Protein AF-A0A833H055-F1 (afdb_monomer)

Secondary structure (DSSP, 8-state):
-BHHHHHHHHHHHHHHHHHHHHHHHHHS---TTPPPSS-HHHHHHHHHHHHHHHHHHHHHHHHHHHH-EETTEEHHHHHHHHHHHHHHHHHHHHHHHHHH-PPPPS-TTSPPP--SS-HHHHHHHHHHHHHHHHHHHHHHHHHHHHSBPP-

Structure (mmCIF, N/CA/C/O backbone):
data_AF-A0A833H055-F1
#
_entry.id   AF-A0A833H055-F1
#
loop_
_atom_site.group_PDB
_atom_site.id
_atom_site.type_symbol
_atom_site.label_atom_id
_atom_site.label_alt_id
_atom_site.label_comp_id
_atom_site.label_asym_id
_atom_site.label_entity_id
_atom_site.label_seq_id
_atom_site.pdbx_PDB_ins_code
_atom_site.Cartn_x
_atom_site.Cartn_y
_atom_site.Cartn_z
_atom_site.occupancy
_atom_site.B_iso_or_equiv
_atom_site.auth_seq_id
_atom_site.auth_comp_id
_atom_site.auth_asym_id
_atom_site.auth_atom_id
_atom_site.pdbx_PDB_model_num
ATOM 1 N N . MET A 1 1 ? -14.053 10.462 -13.164 1.00 92.69 1 MET A N 1
ATOM 2 C CA . MET A 1 1 ? -13.033 10.741 -12.130 1.00 92.69 1 MET A CA 1
ATOM 3 C C . MET A 1 1 ? -11.773 10.036 -12.564 1.00 92.69 1 MET A C 1
ATOM 5 O O . MET A 1 1 ? -11.858 8.919 -13.073 1.00 92.69 1 MET A O 1
ATOM 9 N N . LYS A 1 2 ? -10.621 10.671 -12.381 1.00 96.94 2 LYS A N 1
ATOM 10 C CA . LYS A 1 2 ? -9.335 10.040 -12.666 1.00 96.94 2 LYS A CA 1
ATOM 11 C C . LYS A 1 2 ? -9.076 8.907 -11.680 1.00 96.94 2 LYS A C 1
ATOM 13 O O . LYS A 1 2 ? -9.514 8.951 -10.531 1.00 96.94 2 LYS A O 1
ATOM 18 N N . LEU A 1 3 ? -8.298 7.915 -12.102 1.00 97.50 3 LEU A N 1
ATOM 19 C CA . LEU A 1 3 ? -7.856 6.834 -11.222 1.00 97.50 3 LEU A CA 1
ATOM 20 C C . LEU A 1 3 ? -7.102 7.378 -9.992 1.00 97.50 3 LEU A C 1
ATOM 22 O O . LEU A 1 3 ? -7.276 6.869 -8.889 1.00 97.50 3 LEU A O 1
ATOM 26 N N . ALA A 1 4 ? -6.316 8.448 -10.151 1.00 97.19 4 ALA A N 1
ATOM 27 C CA . ALA A 1 4 ? -5.654 9.134 -9.039 1.00 97.19 4 ALA A CA 1
ATOM 28 C C . ALA A 1 4 ? -6.646 9.697 -8.005 1.00 97.19 4 ALA A C 1
ATOM 30 O O . ALA A 1 4 ? -6.442 9.521 -6.806 1.00 97.19 4 ALA A O 1
ATOM 31 N N . GLU A 1 5 ? -7.735 10.326 -8.455 1.00 97.81 5 GLU A N 1
ATOM 32 C CA . GLU A 1 5 ? -8.789 10.855 -7.579 1.00 97.81 5 GLU A CA 1
ATOM 33 C C . GLU A 1 5 ? -9.470 9.718 -6.812 1.00 97.81 5 GLU A C 1
ATOM 35 O O . GLU A 1 5 ? -9.620 9.795 -5.596 1.00 97.81 5 GLU A O 1
ATOM 40 N N . ALA A 1 6 ? -9.767 8.612 -7.500 1.00 97.75 6 ALA A N 1
ATOM 41 C CA . ALA A 1 6 ? -10.335 7.413 -6.891 1.00 97.75 6 ALA A CA 1
ATOM 42 C C . ALA A 1 6 ? -9.419 6.808 -5.811 1.00 97.75 6 ALA A C 1
ATOM 44 O O . ALA A 1 6 ? -9.880 6.360 -4.763 1.00 97.75 6 ALA A O 1
ATOM 45 N N . LEU A 1 7 ? -8.100 6.801 -6.032 1.00 97.69 7 LEU A N 1
ATOM 46 C CA . LEU A 1 7 ? -7.129 6.333 -5.038 1.00 97.69 7 LEU A CA 1
ATOM 47 C C . LEU A 1 7 ? -7.085 7.243 -3.800 1.00 97.69 7 LEU A C 1
ATOM 49 O O . LEU A 1 7 ? -6.955 6.740 -2.680 1.00 97.69 7 LEU A O 1
ATOM 53 N N . ILE A 1 8 ? -7.215 8.560 -3.990 1.00 97.94 8 ILE A N 1
ATOM 54 C CA . ILE A 1 8 ? -7.306 9.536 -2.894 1.00 97.94 8 ILE A CA 1
ATOM 55 C C . ILE A 1 8 ? -8.600 9.316 -2.104 1.00 97.94 8 ILE A C 1
ATOM 57 O O . ILE A 1 8 ? -8.548 9.186 -0.882 1.00 97.94 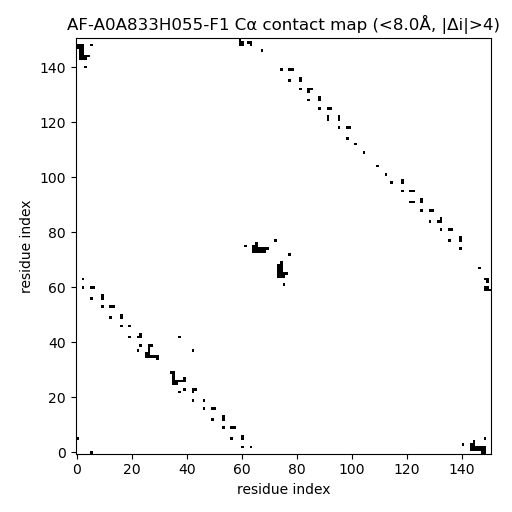8 ILE A O 1
ATOM 61 N N . GLU A 1 9 ? -9.738 9.200 -2.790 1.00 98.00 9 GLU A N 1
ATOM 62 C CA . GLU A 1 9 ? -11.044 8.961 -2.172 1.00 98.00 9 GLU A CA 1
ATOM 63 C C . GLU A 1 9 ? -11.073 7.631 -1.408 1.00 98.00 9 GLU A C 1
ATOM 65 O O . GLU A 1 9 ? -11.536 7.578 -0.271 1.00 98.00 9 GLU A O 1
ATOM 70 N N . ARG A 1 10 ? -10.469 6.568 -1.955 1.00 98.12 10 ARG A N 1
ATOM 71 C CA . ARG A 1 10 ? -10.289 5.294 -1.245 1.00 98.12 10 ARG A CA 1
ATOM 72 C C . ARG A 1 10 ? -9.530 5.487 0.070 1.00 98.12 10 ARG A C 1
ATOM 74 O O . ARG A 1 10 ? -9.930 4.924 1.088 1.00 98.12 10 ARG A O 1
ATOM 81 N N . SER A 1 11 ? -8.436 6.255 0.055 1.00 98.06 11 SER A N 1
ATOM 82 C CA . SER A 1 11 ? -7.656 6.537 1.267 1.00 98.06 11 SER A CA 1
ATOM 83 C C . SER A 1 11 ? -8.470 7.325 2.294 1.00 98.06 11 SER A C 1
ATOM 85 O O . SER A 1 11 ? -8.409 7.020 3.485 1.00 98.06 11 SER A O 1
ATOM 87 N N . ASP A 1 12 ? -9.248 8.309 1.845 1.00 98.19 12 ASP A N 1
ATOM 88 C CA . ASP A 1 12 ? -10.117 9.100 2.715 1.00 98.19 12 ASP A CA 1
ATOM 89 C C . ASP A 1 12 ? -11.226 8.246 3.344 1.00 98.19 12 ASP A C 1
ATOM 91 O O . ASP A 1 12 ? -11.379 8.235 4.564 1.00 98.19 12 ASP A O 1
ATOM 95 N N . LEU A 1 13 ? -11.919 7.426 2.548 1.00 98.06 13 LEU A N 1
ATOM 96 C CA . LEU A 1 13 ? -12.939 6.494 3.037 1.00 98.06 13 LEU A CA 1
ATOM 97 C C . LEU A 1 13 ? -12.377 5.529 4.090 1.00 98.06 13 LEU A C 1
ATOM 99 O O . LEU A 1 13 ? -12.994 5.334 5.136 1.00 98.06 13 LEU A O 1
ATOM 103 N N . GLN A 1 14 ? -11.182 4.972 3.868 1.00 98.06 14 GLN A N 1
ATOM 104 C CA . GLN A 1 14 ? -10.517 4.110 4.853 1.00 98.06 14 GLN A CA 1
ATOM 105 C C . GLN A 1 14 ? -10.207 4.849 6.164 1.00 98.06 14 GLN A C 1
ATOM 107 O O . GLN A 1 14 ? -10.411 4.296 7.247 1.00 98.06 14 GLN A O 1
ATOM 112 N N . LYS A 1 15 ? -9.755 6.108 6.092 1.00 98.12 15 LYS A N 1
ATOM 113 C CA . LYS A 1 15 ? -9.531 6.939 7.286 1.00 98.12 15 LYS A CA 1
ATOM 114 C C . LYS A 1 15 ? -10.839 7.230 8.015 1.00 98.12 15 LYS A C 1
ATOM 116 O O . LYS A 1 15 ? -10.890 7.096 9.235 1.00 98.12 15 LYS A O 1
ATOM 121 N N . ARG A 1 16 ? -11.903 7.583 7.289 1.00 98.00 16 ARG A N 1
ATOM 122 C CA . ARG A 1 16 ? -13.230 7.852 7.866 1.00 98.00 16 ARG A CA 1
ATOM 123 C C . ARG A 1 16 ? -13.799 6.619 8.563 1.00 98.00 16 ARG A C 1
ATOM 125 O O . ARG A 1 16 ? -14.289 6.751 9.679 1.00 98.00 16 ARG A O 1
ATOM 132 N N . LEU A 1 17 ? -13.643 5.430 7.980 1.00 98.06 17 LEU A N 1
ATOM 133 C CA . LEU A 1 17 ? -14.003 4.163 8.626 1.00 98.06 17 LEU A CA 1
ATOM 134 C C . LEU A 1 17 ? -13.211 3.922 9.920 1.00 98.06 17 LEU A C 1
ATOM 136 O O . LEU A 1 17 ? -13.800 3.553 10.933 1.00 98.06 17 LEU A O 1
ATOM 140 N N . SER A 1 18 ? -11.901 4.189 9.928 1.00 97.44 18 SER A N 1
ATOM 141 C CA . SER A 1 18 ? -11.080 4.064 11.143 1.00 97.44 18 SER A CA 1
ATOM 142 C C . SER A 1 18 ? -11.493 5.058 12.241 1.00 97.44 18 SER A C 1
ATOM 144 O O . SER A 1 18 ? -11.564 4.703 13.419 1.00 97.44 18 SER A O 1
ATOM 146 N N . LEU A 1 19 ? -11.842 6.296 11.875 1.00 97.50 19 LEU A N 1
ATOM 147 C CA . LEU A 1 19 ? -12.381 7.280 12.821 1.00 97.50 19 LEU A CA 1
ATOM 148 C C . LEU A 1 19 ? -13.758 6.860 13.357 1.00 97.50 19 LEU A C 1
ATOM 150 O O . LEU A 1 19 ? -14.031 7.013 14.552 1.00 97.50 19 LEU A O 1
ATOM 154 N N . LEU A 1 20 ? -14.610 6.311 12.489 1.00 97.69 20 LEU A N 1
ATOM 155 C CA . LEU A 1 20 ? -15.931 5.806 12.843 1.00 97.69 20 LEU A CA 1
ATOM 156 C C . LEU A 1 20 ? -15.846 4.622 13.809 1.00 97.69 20 LEU A C 1
ATOM 158 O O . LEU A 1 20 ? -16.610 4.575 14.768 1.00 97.69 20 LEU A O 1
ATOM 162 N N . GLU A 1 21 ? -14.873 3.726 13.632 1.00 97.00 21 GLU A N 1
ATOM 163 C CA . GLU A 1 21 ? -14.589 2.650 14.587 1.00 97.00 21 GLU A CA 1
ATOM 164 C C . GLU A 1 21 ? -14.334 3.215 15.996 1.00 97.00 21 GLU A C 1
ATOM 166 O O . GLU A 1 21 ? -14.893 2.731 16.982 1.00 97.00 21 GLU A O 1
ATOM 171 N N . GLY A 1 22 ? -13.541 4.285 16.104 1.00 96.19 22 GLY A N 1
ATOM 172 C CA . GLY A 1 22 ? -13.296 4.969 17.374 1.00 96.19 22 GLY A CA 1
ATOM 173 C C . GLY A 1 22 ? -14.562 5.579 17.990 1.00 96.19 22 GLY A C 1
ATOM 174 O O . GLY A 1 22 ? -14.778 5.458 19.198 1.00 96.19 22 GLY A O 1
ATOM 175 N N . ARG A 1 23 ? -15.416 6.208 17.170 1.00 97.19 23 ARG A N 1
ATOM 176 C CA . ARG A 1 23 ? -16.713 6.779 17.595 1.00 97.19 23 ARG A CA 1
ATOM 177 C C . ARG A 1 23 ? -17.678 5.694 18.079 1.00 97.19 23 ARG A C 1
ATOM 179 O O . ARG A 1 23 ? -18.276 5.836 19.146 1.00 97.19 23 ARG A O 1
ATOM 186 N N . LEU A 1 24 ? -17.762 4.582 17.348 1.00 96.75 24 LEU A N 1
ATOM 187 C CA . LEU A 1 24 ? -18.565 3.414 17.711 1.00 96.75 24 LEU A CA 1
ATOM 188 C C . LEU A 1 24 ? -18.103 2.811 19.033 1.00 96.75 24 LEU A C 1
ATOM 190 O O . LEU A 1 24 ? -18.931 2.573 19.906 1.00 96.75 24 LEU A O 1
ATOM 194 N N . LYS A 1 25 ? -16.791 2.627 19.231 1.00 96.19 25 LYS A N 1
ATOM 195 C CA . LYS A 1 25 ? -16.249 2.109 20.497 1.00 96.19 25 LYS A CA 1
ATOM 196 C C . LYS A 1 25 ? -16.654 2.981 21.684 1.00 96.19 25 LYS A C 1
ATOM 198 O O . LYS A 1 25 ? -17.144 2.441 22.674 1.00 96.19 25 LYS A O 1
ATOM 203 N N . ARG A 1 26 ? -16.527 4.308 21.570 1.00 95.56 26 ARG A N 1
ATOM 204 C CA . ARG A 1 26 ? -16.927 5.253 22.632 1.00 95.56 26 ARG A CA 1
ATOM 205 C C . ARG A 1 26 ? -18.428 5.258 22.915 1.00 95.56 26 ARG A C 1
ATOM 207 O O . ARG A 1 26 ? -18.816 5.502 24.046 1.00 95.56 26 ARG A O 1
ATOM 214 N N . SER A 1 27 ? -19.247 4.978 21.906 1.00 94.19 27 SER A N 1
ATOM 215 C CA . SER A 1 27 ? -20.712 4.985 22.025 1.00 94.19 27 SER A CA 1
ATOM 216 C C . SER A 1 27 ? -21.301 3.596 22.302 1.00 94.19 27 SER A C 1
ATOM 218 O O . SER A 1 27 ? -22.506 3.455 22.471 1.00 94.19 27 SER A O 1
ATOM 220 N N . SER A 1 28 ? -20.464 2.553 22.342 1.00 93.69 28 SER A N 1
ATOM 221 C CA . SER A 1 28 ? -20.904 1.158 22.485 1.00 93.69 28 SER A CA 1
ATOM 222 C C . SER A 1 28 ? -21.343 0.787 23.901 1.00 93.69 28 SER A C 1
ATOM 224 O O . SER A 1 28 ? -22.048 -0.207 24.080 1.00 93.69 28 SER A O 1
ATOM 226 N N . ARG A 1 29 ? -20.897 1.547 24.908 1.00 92.00 29 ARG A N 1
ATOM 227 C CA . ARG A 1 29 ? -21.175 1.320 26.328 1.00 92.00 29 ARG A CA 1
ATOM 228 C C . ARG A 1 29 ? -21.241 2.656 27.055 1.00 92.00 29 ARG A C 1
ATOM 230 O O . ARG A 1 29 ? -20.431 3.536 26.784 1.00 92.00 29 ARG A O 1
ATOM 237 N N . VAL A 1 30 ? -22.165 2.756 27.999 1.00 92.81 30 VAL A N 1
ATOM 238 C CA . VAL A 1 30 ? -22.356 3.903 28.894 1.00 92.81 30 VAL A CA 1
ATOM 239 C C . VAL A 1 30 ? -22.629 3.397 30.306 1.00 92.81 30 VAL A C 1
ATOM 241 O O . VAL A 1 30 ? -22.919 2.210 30.483 1.00 92.81 30 VAL A O 1
ATOM 244 N N . GLN A 1 31 ? -22.488 4.264 31.307 1.00 90.50 31 GLN A N 1
ATOM 245 C CA . GLN A 1 31 ? -22.917 3.934 32.664 1.00 90.50 31 GLN A CA 1
ATOM 246 C C . GLN A 1 31 ? -24.447 3.950 32.746 1.00 90.50 31 GLN A C 1
ATOM 248 O O . GLN A 1 31 ? -25.130 4.485 31.871 1.00 90.50 31 GLN A O 1
ATOM 253 N N . GLU A 1 32 ? -24.997 3.320 33.780 1.00 90.75 32 GLU A N 1
ATOM 254 C CA . GLU A 1 32 ? -26.438 3.341 34.008 1.00 90.75 32 GLU A CA 1
ATOM 255 C C . GLU A 1 32 ? -26.917 4.782 34.225 1.00 90.75 32 GLU A C 1
ATOM 257 O O . GLU A 1 32 ? -26.386 5.497 35.070 1.00 90.75 32 GLU A O 1
ATOM 262 N N . GLY A 1 33 ? -27.916 5.198 33.446 1.00 90.69 33 GLY A N 1
ATOM 263 C CA . GLY A 1 33 ? -28.466 6.555 33.489 1.00 90.69 33 GLY A CA 1
ATOM 264 C C . GLY A 1 33 ? -27.792 7.563 32.552 1.00 90.69 33 GLY A C 1
ATOM 265 O O . GLY A 1 33 ? -28.352 8.640 32.364 1.00 90.69 33 GLY A O 1
ATOM 266 N N . ASP A 1 34 ? -26.668 7.211 31.921 1.00 93.00 34 ASP A N 1
ATOM 267 C CA . ASP A 1 34 ? -25.999 8.061 30.930 1.00 93.00 34 ASP A CA 1
ATOM 268 C C . ASP A 1 34 ? -26.496 7.779 29.504 1.00 93.00 34 ASP A C 1
ATOM 270 O O . ASP A 1 34 ? -26.853 6.653 29.147 1.00 93.00 34 ASP A O 1
ATOM 274 N N . GLU A 1 35 ? -26.446 8.799 28.648 1.00 91.62 35 GLU A N 1
ATOM 275 C CA . GLU A 1 35 ? -26.657 8.651 27.208 1.00 91.62 35 GLU A CA 1
ATOM 276 C C . GLU A 1 35 ? -25.319 8.553 26.460 1.00 91.62 35 GLU A C 1
ATOM 278 O O . GLU A 1 35 ? -24.329 9.181 26.851 1.00 91.62 35 GLU A O 1
ATOM 283 N N . PRO A 1 36 ? -25.250 7.772 25.366 1.00 92.69 36 PRO A N 1
ATOM 284 C CA . PRO A 1 36 ? -24.042 7.711 24.561 1.00 92.69 36 PRO A CA 1
ATOM 285 C C . PRO A 1 36 ? -23.781 9.071 23.901 1.00 92.69 36 PRO A C 1
ATOM 287 O O . PRO A 1 36 ? -24.725 9.743 23.483 1.00 92.69 36 PRO A O 1
ATOM 290 N N . PRO A 1 37 ? -22.504 9.466 23.736 1.00 92.81 37 PRO A N 1
ATOM 291 C CA . PRO A 1 37 ? -22.154 10.764 23.157 1.00 92.81 37 PRO A CA 1
ATOM 292 C C . PRO A 1 37 ? -22.652 10.917 21.713 1.00 92.81 37 PRO A C 1
ATOM 294 O O . PRO A 1 37 ? -22.864 12.029 21.237 1.00 92.81 37 PRO A O 1
ATOM 297 N N . GLU A 1 38 ? -22.831 9.799 21.009 1.00 93.50 38 GLU A N 1
ATOM 298 C CA . GLU A 1 38 ? -23.392 9.727 19.668 1.00 93.50 38 GLU A CA 1
ATOM 299 C C . GLU A 1 38 ? -24.310 8.501 19.569 1.00 93.50 38 GLU A C 1
ATOM 301 O O . GLU A 1 38 ? -24.065 7.473 20.197 1.00 93.50 38 GLU A O 1
ATOM 306 N N . SER A 1 39 ? -25.360 8.567 18.750 1.00 95.50 39 SER A N 1
ATOM 307 C CA . SER A 1 39 ? -26.287 7.440 18.570 1.00 95.50 39 SER A CA 1
ATOM 308 C C . SER A 1 39 ? -25.604 6.251 17.878 1.00 95.50 39 SER A C 1
ATOM 310 O O . SER A 1 39 ? -25.252 6.359 16.697 1.00 95.50 39 SER A O 1
ATOM 312 N N . PRO A 1 40 ? -25.510 5.072 18.524 1.00 94.56 40 PRO A N 1
ATOM 313 C CA . PRO A 1 40 ? -24.891 3.896 17.912 1.00 94.56 40 PRO A CA 1
ATOM 314 C C . PRO A 1 40 ? -25.600 3.446 16.634 1.00 94.56 40 PRO A C 1
ATOM 316 O O . PRO A 1 40 ? -24.953 2.988 15.700 1.00 94.56 40 PRO A O 1
ATOM 319 N N . ARG A 1 41 ? -26.927 3.620 16.557 1.00 95.56 41 ARG A N 1
ATOM 320 C CA . ARG A 1 41 ? -27.705 3.271 15.359 1.00 95.56 41 ARG A CA 1
ATOM 321 C C . ARG A 1 41 ? -27.299 4.118 14.157 1.00 95.56 41 ARG A C 1
ATOM 323 O O . ARG A 1 41 ? -27.102 3.565 13.084 1.00 95.56 41 ARG A O 1
ATOM 330 N N . TYR A 1 42 ? -27.138 5.432 14.337 1.00 96.44 42 TYR A N 1
ATOM 331 C CA . TYR A 1 42 ? -26.690 6.301 13.245 1.00 96.44 42 TYR A CA 1
ATOM 332 C C . TYR A 1 42 ? -25.262 5.967 12.811 1.00 96.44 42 TYR A C 1
ATOM 334 O O . TYR A 1 42 ? -24.998 5.901 11.615 1.00 96.44 42 TYR A O 1
ATOM 342 N N . LEU A 1 43 ? -24.369 5.690 13.765 1.00 97.25 43 LEU A N 1
ATOM 343 C CA . LEU A 1 43 ? -22.990 5.303 13.464 1.00 97.25 43 LEU A CA 1
ATOM 344 C C . LEU A 1 43 ? -22.898 3.969 12.705 1.00 97.25 43 LEU A C 1
ATOM 346 O O . LEU A 1 43 ? -22.062 3.834 11.817 1.00 97.25 43 LEU A O 1
ATOM 350 N N . LEU A 1 44 ? -23.753 2.991 13.022 1.00 97.38 44 LEU A N 1
ATOM 351 C CA . LEU A 1 44 ? -23.823 1.721 12.290 1.00 97.38 44 LEU A CA 1
ATOM 352 C C . LEU 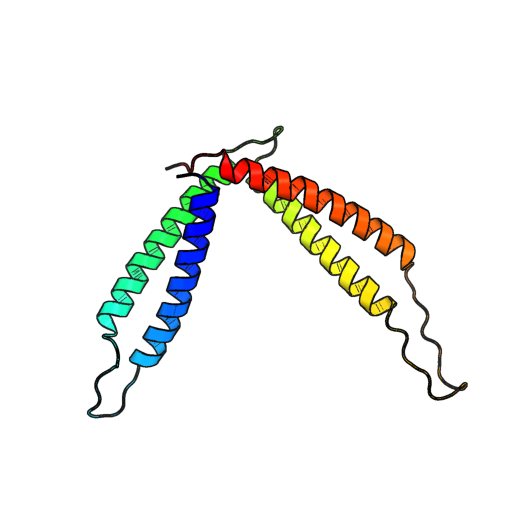A 1 44 ? -24.363 1.911 10.865 1.00 97.38 44 LEU A C 1
ATOM 354 O O . LEU A 1 44 ? -23.806 1.357 9.925 1.00 97.38 44 LEU A O 1
ATOM 358 N N . THR A 1 45 ? -25.377 2.757 10.675 1.00 97.94 45 THR A N 1
ATOM 359 C CA . THR A 1 45 ? -25.848 3.101 9.324 1.00 97.94 45 THR A CA 1
ATOM 360 C C . THR A 1 45 ? -24.765 3.827 8.517 1.00 97.94 45 THR A C 1
ATOM 362 O O . THR A 1 45 ? -24.571 3.536 7.338 1.00 97.94 45 THR A O 1
ATOM 365 N N . GLU A 1 46 ? -24.032 4.760 9.138 1.00 97.56 46 GLU A N 1
ATOM 366 C CA . GLU A 1 46 ? -22.890 5.438 8.508 1.00 97.56 46 GLU A CA 1
ATOM 367 C C . GLU A 1 46 ? -21.805 4.425 8.100 1.00 97.56 46 GLU A C 1
ATOM 369 O O . GLU A 1 46 ? -21.255 4.520 7.001 1.00 97.56 46 GLU A O 1
ATOM 374 N N . LEU A 1 47 ? -21.545 3.416 8.941 1.00 97.94 47 LEU A N 1
ATOM 375 C CA . LEU A 1 47 ? -20.586 2.343 8.671 1.00 97.94 47 LEU A CA 1
ATOM 376 C C . LEU A 1 47 ? -20.973 1.542 7.427 1.00 97.94 47 LEU A C 1
ATOM 378 O O . LEU A 1 47 ? -20.117 1.320 6.568 1.00 97.94 47 LEU A O 1
ATOM 382 N N . ASP A 1 48 ? -22.237 1.142 7.309 1.00 97.88 48 ASP A N 1
ATOM 383 C CA . ASP A 1 48 ? -22.727 0.368 6.165 1.00 97.88 48 ASP A CA 1
ATOM 384 C C . ASP A 1 48 ? -22.605 1.160 4.858 1.00 97.88 48 ASP A C 1
ATOM 386 O O . ASP A 1 48 ? -22.122 0.642 3.846 1.00 97.88 48 ASP A O 1
ATOM 390 N N . VAL A 1 49 ? -22.984 2.442 4.885 1.00 98.06 49 VAL A N 1
ATOM 391 C CA . VAL A 1 49 ? -22.880 3.334 3.722 1.00 98.06 49 VAL A CA 1
ATOM 392 C C . VAL A 1 49 ? -21.422 3.502 3.294 1.00 98.06 49 VAL A C 1
ATOM 394 O O . VAL A 1 49 ? -21.099 3.281 2.127 1.00 98.06 49 VAL A O 1
ATOM 397 N N . LEU A 1 50 ? -20.526 3.851 4.224 1.00 97.88 50 LEU A N 1
ATOM 398 C CA . LEU A 1 50 ? -19.109 4.058 3.913 1.00 97.88 50 LEU A CA 1
ATOM 399 C C . LEU A 1 50 ? -18.429 2.771 3.435 1.00 97.88 50 LEU A C 1
ATOM 401 O O . LEU A 1 50 ? -17.619 2.815 2.508 1.00 97.88 50 LEU A O 1
ATOM 405 N N . SER A 1 51 ? -18.774 1.627 4.030 1.00 97.62 51 SER A N 1
ATOM 406 C CA . SER A 1 51 ? -18.225 0.324 3.640 1.00 97.62 51 SER A CA 1
ATOM 407 C C . SER A 1 51 ? -18.636 -0.050 2.219 1.00 97.62 51 SER A C 1
ATOM 409 O O . SER A 1 51 ? -17.784 -0.446 1.424 1.00 97.62 51 SER A O 1
ATOM 411 N N . LYS A 1 52 ? -19.912 0.149 1.863 1.00 98.00 52 LYS A N 1
ATOM 412 C CA . LYS A 1 52 ? -20.413 -0.116 0.509 1.00 98.00 52 LYS A CA 1
ATOM 413 C C . LYS A 1 52 ? -19.764 0.795 -0.534 1.00 98.00 52 LYS A C 1
ATOM 415 O O . LYS A 1 52 ? -19.366 0.314 -1.594 1.00 98.00 52 LYS A O 1
ATOM 420 N N . SER A 1 53 ? -19.616 2.085 -0.229 1.00 97.12 53 SER A N 1
ATOM 421 C CA . SER A 1 53 ? -18.925 3.033 -1.113 1.00 97.12 53 SER A CA 1
ATOM 422 C C . SER A 1 53 ? -17.459 2.650 -1.325 1.00 97.12 53 SER A C 1
ATOM 424 O O . SER A 1 53 ? -16.967 2.679 -2.451 1.00 97.12 53 SER A O 1
ATOM 426 N N . LEU A 1 54 ? -16.761 2.234 -0.262 1.00 98.12 54 LEU A N 1
ATOM 427 C CA . LEU A 1 54 ? -15.379 1.770 -0.363 1.00 98.12 54 LEU A CA 1
ATOM 428 C C . LEU A 1 54 ? -15.267 0.505 -1.226 1.00 98.12 54 LEU A C 1
ATOM 430 O O . LEU A 1 54 ? -14.352 0.394 -2.041 1.00 98.12 54 LEU A O 1
ATOM 434 N N . GLU A 1 55 ? -16.183 -0.445 -1.052 1.00 97.94 55 GLU A N 1
ATOM 435 C CA . GLU A 1 55 ? -16.207 -1.699 -1.807 1.00 97.94 55 GLU A CA 1
ATOM 436 C C . GLU A 1 55 ? -16.414 -1.462 -3.311 1.00 97.94 55 GLU A C 1
ATOM 438 O O . GLU A 1 55 ? -15.689 -2.030 -4.133 1.00 97.94 55 GLU A O 1
ATOM 443 N N . ASP A 1 56 ? -17.366 -0.596 -3.673 1.00 97.25 56 ASP A N 1
ATOM 444 C CA . ASP A 1 56 ? -17.611 -0.187 -5.060 1.00 97.25 56 ASP A CA 1
ATOM 445 C C . ASP A 1 56 ? -16.371 0.462 -5.687 1.00 97.25 56 ASP A C 1
ATOM 447 O O . ASP A 1 56 ? -15.888 0.040 -6.743 1.00 97.25 56 ASP A O 1
ATOM 451 N N . LEU A 1 57 ? -15.778 1.421 -4.976 1.00 97.75 57 LEU A N 1
ATOM 452 C CA . LEU A 1 57 ? -14.601 2.139 -5.443 1.00 97.75 57 LEU A CA 1
ATOM 453 C C . LEU A 1 57 ? -13.401 1.200 -5.647 1.00 97.75 57 LEU A C 1
ATOM 455 O O . LEU A 1 57 ? -12.710 1.283 -6.663 1.00 97.75 57 LEU A O 1
ATOM 459 N N . ILE A 1 58 ? -13.172 0.256 -4.725 1.00 97.75 58 ILE A N 1
ATOM 460 C CA . ILE A 1 58 ? -12.110 -0.754 -4.853 1.00 97.75 58 ILE A CA 1
ATOM 461 C C . ILE A 1 58 ? -12.337 -1.638 -6.083 1.00 97.75 58 ILE A C 1
ATOM 463 O O . ILE A 1 58 ? -11.382 -1.906 -6.817 1.00 97.75 58 ILE A O 1
ATOM 467 N N . ARG A 1 59 ? -13.574 -2.083 -6.337 1.00 97.75 59 ARG A N 1
ATOM 468 C CA . ARG A 1 59 ? -13.890 -2.889 -7.527 1.00 97.75 59 ARG A CA 1
ATOM 469 C C . ARG A 1 59 ? -13.544 -2.147 -8.813 1.00 97.75 59 ARG A C 1
ATOM 471 O O . ARG A 1 59 ? -12.852 -2.701 -9.668 1.00 97.75 59 ARG A O 1
ATOM 478 N N . ARG A 1 60 ? -13.966 -0.889 -8.917 1.00 97.94 60 ARG A N 1
ATOM 479 C CA . ARG A 1 60 ? -13.719 -0.031 -10.083 1.00 97.94 60 ARG A CA 1
ATOM 480 C C . ARG A 1 60 ? -12.234 0.246 -10.295 1.00 97.94 60 ARG A C 1
ATOM 482 O O . ARG A 1 60 ? -11.739 0.138 -11.420 1.00 97.94 60 ARG A O 1
ATOM 489 N N . ILE A 1 61 ? -11.494 0.513 -9.216 1.00 98.00 61 ILE A N 1
ATOM 490 C CA . ILE A 1 61 ? -10.033 0.681 -9.250 1.00 98.00 61 ILE A CA 1
ATOM 491 C C . ILE A 1 61 ? -9.364 -0.594 -9.767 1.00 98.00 61 ILE A C 1
ATOM 493 O O . ILE A 1 61 ? -8.565 -0.534 -10.699 1.00 98.00 61 ILE A O 1
ATOM 497 N N . ASN A 1 62 ? -9.712 -1.756 -9.213 1.00 97.12 62 ASN A N 1
ATOM 498 C CA . ASN A 1 62 ? -9.113 -3.028 -9.615 1.00 97.12 62 ASN A CA 1
ATOM 499 C C . ASN A 1 62 ? -9.398 -3.350 -11.085 1.00 97.12 62 ASN A C 1
ATOM 501 O O . ASN A 1 62 ? -8.483 -3.715 -11.823 1.00 97.12 62 ASN A O 1
ATOM 505 N N . ARG A 1 63 ? -10.643 -3.154 -11.530 1.00 97.06 63 ARG A N 1
ATOM 506 C CA . ARG A 1 63 ? -11.032 -3.317 -12.934 1.00 97.06 63 ARG A CA 1
ATOM 507 C C . ARG A 1 63 ? -10.210 -2.410 -13.850 1.00 97.06 63 ARG A C 1
ATOM 509 O O . ARG A 1 63 ? -9.680 -2.871 -14.858 1.00 97.06 63 ARG A O 1
ATOM 516 N N . THR A 1 64 ? -10.064 -1.141 -13.475 1.00 96.88 64 THR A N 1
ATOM 517 C CA . THR A 1 64 ? -9.278 -0.155 -14.229 1.00 96.88 64 THR A CA 1
ATOM 518 C C . THR A 1 64 ? -7.802 -0.546 -14.294 1.00 96.88 64 THR A C 1
ATOM 520 O O . THR A 1 64 ? -7.211 -0.502 -15.371 1.00 96.88 64 THR A O 1
ATOM 523 N N . ASN A 1 65 ? -7.215 -1.004 -13.185 1.00 96.62 65 ASN A N 1
ATOM 524 C CA . ASN A 1 65 ? -5.813 -1.426 -13.130 1.00 96.62 65 ASN A CA 1
ATOM 525 C C . ASN A 1 65 ? -5.516 -2.627 -14.036 1.00 96.62 65 ASN A C 1
ATOM 527 O O . ASN A 1 65 ? -4.451 -2.689 -14.644 1.00 96.62 65 ASN A O 1
ATOM 531 N N . VAL A 1 66 ? -6.443 -3.582 -14.130 1.00 96.31 66 VAL A N 1
ATOM 532 C CA . VAL A 1 66 ? -6.265 -4.770 -14.977 1.00 96.31 66 VAL A CA 1
ATOM 533 C C . VAL A 1 66 ? -6.441 -4.431 -16.459 1.00 96.31 66 VAL A C 1
ATOM 535 O O . VAL A 1 66 ? -5.691 -4.928 -17.293 1.00 96.31 66 VAL A O 1
ATOM 538 N N . LEU A 1 67 ? -7.412 -3.579 -16.801 1.00 95.00 67 LEU A N 1
ATOM 539 C CA . LEU A 1 67 ? -7.739 -3.263 -18.198 1.00 95.00 67 LEU A CA 1
ATOM 540 C C . LEU A 1 67 ? -6.859 -2.164 -18.811 1.00 95.00 67 LEU A C 1
ATOM 542 O O . LEU A 1 67 ? -6.770 -2.060 -20.034 1.00 95.00 67 LEU A O 1
ATOM 546 N N . THR A 1 68 ? -6.197 -1.349 -17.990 1.00 94.00 68 THR A N 1
ATOM 547 C CA . THR A 1 68 ? -5.289 -0.301 -18.470 1.00 94.00 68 THR A CA 1
ATOM 548 C C . THR A 1 68 ? -3.921 -0.898 -18.774 1.00 94.00 68 THR A C 1
ATOM 550 O O . THR A 1 68 ? -3.199 -1.293 -17.861 1.00 94.00 68 THR A O 1
ATOM 553 N N . ALA A 1 69 ? -3.546 -0.934 -20.053 1.00 91.25 69 ALA A N 1
ATOM 554 C CA . ALA A 1 69 ? -2.242 -1.419 -20.493 1.00 91.25 69 ALA A CA 1
ATOM 555 C C . ALA A 1 69 ? -1.234 -0.273 -20.673 1.00 91.25 69 ALA A C 1
ATOM 557 O O . ALA A 1 69 ? -1.527 0.745 -21.299 1.00 91.25 69 ALA A O 1
ATOM 558 N N . ILE A 1 70 ? -0.012 -0.479 -20.190 1.00 88.62 70 ILE A N 1
ATOM 559 C CA . ILE A 1 70 ? 1.143 0.390 -20.389 1.00 88.62 70 ILE A CA 1
AT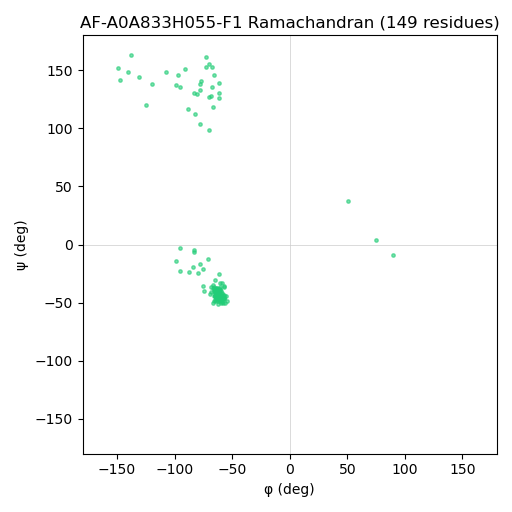OM 560 C C . ILE A 1 70 ? 2.266 -0.461 -20.977 1.00 88.62 70 ILE A C 1
ATOM 562 O O . ILE A 1 70 ? 2.708 -1.424 -20.361 1.00 88.62 70 ILE A O 1
ATOM 566 N N . ASN A 1 71 ? 2.756 -0.113 -22.169 1.00 81.31 71 ASN A N 1
ATOM 567 C CA . ASN A 1 71 ? 3.854 -0.836 -22.827 1.00 81.31 71 ASN A CA 1
ATOM 568 C C . ASN A 1 71 ? 3.651 -2.367 -22.899 1.00 81.31 71 ASN A C 1
ATOM 570 O O . ASN A 1 71 ? 4.618 -3.115 -22.809 1.00 81.31 71 ASN A O 1
ATOM 574 N N . ARG A 1 72 ? 2.404 -2.818 -23.119 1.00 85.88 72 ARG A N 1
ATOM 575 C CA . ARG A 1 72 ? 1.974 -4.235 -23.185 1.00 85.88 72 ARG A CA 1
ATOM 576 C C . ARG A 1 72 ? 1.881 -4.978 -21.842 1.00 85.88 72 ARG A C 1
ATOM 578 O O . ARG A 1 72 ? 1.539 -6.154 -21.857 1.00 85.88 72 ARG A O 1
ATOM 585 N N . GLU A 1 73 ? 2.108 -4.309 -20.715 1.00 92.19 73 GLU A N 1
ATOM 586 C CA . GLU A 1 73 ? 1.854 -4.838 -19.366 1.00 92.19 73 GLU A CA 1
ATOM 587 C C . GLU A 1 73 ? 0.624 -4.150 -18.760 1.00 92.19 73 GLU A C 1
ATOM 589 O O . GLU A 1 73 ? 0.350 -2.989 -19.075 1.00 92.19 73 GLU A O 1
ATOM 594 N N . SER A 1 74 ? -0.143 -4.835 -17.907 1.00 94.94 74 SER A N 1
ATOM 595 C CA . SER A 1 74 ? -1.247 -4.170 -17.207 1.00 94.94 74 SER A CA 1
ATOM 596 C 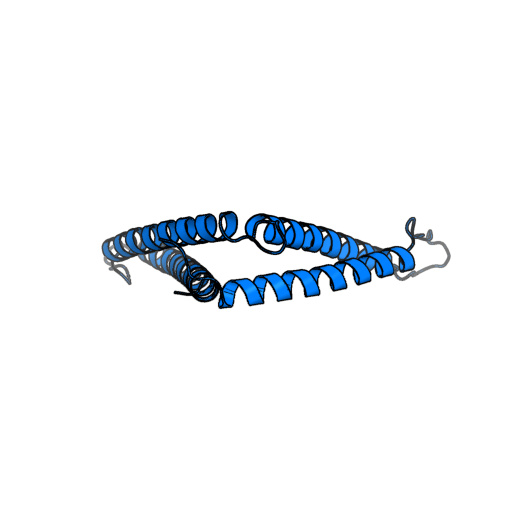C . SER A 1 74 ? -0.709 -3.235 -16.120 1.00 94.94 74 SER A C 1
ATOM 598 O O . SER A 1 74 ? 0.364 -3.454 -15.551 1.00 94.94 74 SER A O 1
ATOM 600 N N . LEU A 1 75 ? -1.463 -2.188 -15.782 1.00 95.19 75 LEU A N 1
ATOM 601 C CA . LEU A 1 75 ? -1.129 -1.327 -14.648 1.00 95.19 75 LEU A CA 1
ATOM 602 C C . LEU A 1 75 ? -1.070 -2.138 -13.340 1.00 95.19 75 LEU A C 1
ATOM 604 O O . LEU A 1 75 ? -0.226 -1.861 -12.488 1.00 95.19 75 LEU A O 1
ATOM 608 N N . ALA A 1 76 ? -1.904 -3.174 -13.205 1.00 95.44 76 ALA A N 1
ATOM 609 C CA . ALA A 1 76 ? -1.840 -4.124 -12.097 1.00 95.44 76 ALA A CA 1
ATOM 610 C C . ALA A 1 76 ? -0.482 -4.851 -12.021 1.00 95.44 76 ALA A C 1
ATOM 612 O O . ALA A 1 76 ? 0.115 -4.898 -10.945 1.00 95.44 76 ALA A O 1
ATOM 613 N N . ASP A 1 77 ? 0.049 -5.344 -13.142 1.00 95.94 77 ASP A N 1
ATOM 614 C CA . ASP A 1 77 ? 1.351 -6.032 -13.181 1.00 95.94 77 ASP A CA 1
ATOM 615 C C . ASP A 1 77 ? 2.503 -5.092 -12.812 1.00 95.94 77 ASP A C 1
ATOM 617 O O . ASP A 1 77 ? 3.399 -5.452 -12.041 1.00 95.94 77 ASP A O 1
ATOM 621 N N . LEU A 1 78 ? 2.454 -3.847 -13.294 1.00 95.50 78 LEU A N 1
ATOM 622 C CA . LEU A 1 78 ? 3.447 -2.828 -12.951 1.00 95.50 78 LEU A CA 1
ATOM 623 C C . LEU A 1 78 ? 3.433 -2.498 -11.454 1.00 95.50 78 LEU A C 1
ATOM 625 O O . LEU A 1 78 ? 4.497 -2.343 -10.850 1.00 95.50 78 LEU A O 1
ATOM 629 N N . ILE A 1 79 ? 2.249 -2.431 -10.837 1.00 95.75 79 ILE A N 1
ATOM 630 C CA . ILE A 1 79 ? 2.101 -2.255 -9.386 1.00 95.75 79 ILE A CA 1
ATOM 631 C C . ILE A 1 79 ? 2.735 -3.435 -8.639 1.00 95.75 79 ILE A C 1
ATOM 633 O O . ILE A 1 79 ? 3.534 -3.215 -7.729 1.00 95.75 79 ILE A O 1
ATOM 637 N N . VAL A 1 80 ? 2.458 -4.674 -9.058 1.00 96.75 80 VAL A N 1
ATOM 638 C CA . VAL A 1 80 ? 3.044 -5.880 -8.446 1.00 96.75 80 VAL A CA 1
ATOM 639 C C . VAL A 1 80 ? 4.570 -5.861 -8.545 1.00 96.75 80 VAL A C 1
ATOM 641 O O . VAL A 1 80 ? 5.262 -6.108 -7.553 1.00 96.75 80 VAL A O 1
ATOM 644 N N . ARG A 1 81 ? 5.119 -5.508 -9.712 1.00 95.56 81 ARG A N 1
ATOM 645 C CA . ARG A 1 81 ? 6.568 -5.375 -9.906 1.00 95.56 81 AR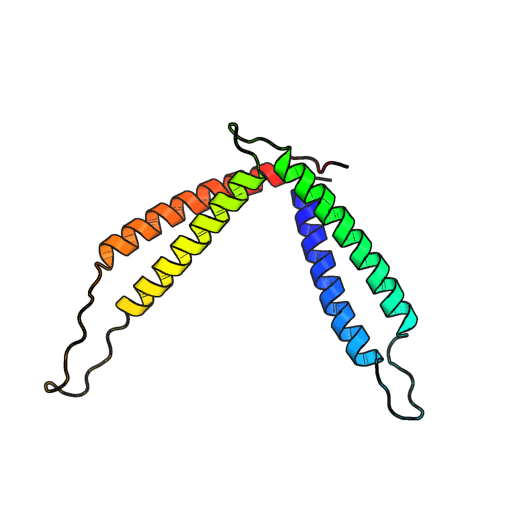G A CA 1
ATOM 646 C C . ARG A 1 81 ? 7.160 -4.302 -8.994 1.00 95.56 81 ARG A C 1
ATOM 648 O O . ARG A 1 81 ? 8.178 -4.550 -8.343 1.00 95.56 81 ARG A O 1
ATOM 655 N N . ARG A 1 82 ? 6.523 -3.131 -8.908 1.00 96.69 82 ARG A N 1
ATOM 656 C CA . ARG A 1 82 ? 6.949 -2.036 -8.023 1.00 96.69 82 ARG A CA 1
ATOM 657 C C . ARG A 1 82 ? 6.987 -2.492 -6.566 1.00 96.69 82 ARG A C 1
ATOM 659 O O . ARG A 1 82 ? 7.979 -2.237 -5.882 1.00 96.69 82 ARG A O 1
ATOM 666 N N . ASP A 1 83 ? 5.953 -3.185 -6.105 1.00 97.19 83 ASP A N 1
ATOM 667 C CA . ASP A 1 83 ? 5.844 -3.653 -4.722 1.00 97.19 83 ASP A CA 1
ATOM 668 C C . ASP A 1 83 ? 6.882 -4.750 -4.417 1.00 97.19 83 ASP A C 1
ATOM 670 O O . ASP A 1 83 ? 7.502 -4.754 -3.349 1.00 97.19 83 ASP A O 1
ATOM 674 N N . GLY A 1 84 ? 7.173 -5.622 -5.389 1.00 97.50 84 GLY A N 1
ATOM 675 C CA . GLY A 1 84 ? 8.265 -6.595 -5.309 1.00 97.50 84 GLY A CA 1
ATOM 676 C C . GLY A 1 84 ? 9.642 -5.935 -5.167 1.00 97.50 84 GLY A C 1
ATOM 677 O O . GLY A 1 84 ? 10.419 -6.297 -4.276 1.00 97.50 84 GLY A O 1
ATOM 678 N N . ILE A 1 85 ? 9.929 -4.916 -5.986 1.00 97.69 85 ILE A N 1
ATOM 679 C CA . ILE A 1 85 ? 11.157 -4.112 -5.873 1.00 97.69 85 ILE A CA 1
ATOM 680 C C . ILE A 1 85 ? 11.204 -3.413 -4.511 1.00 97.69 85 ILE A C 1
ATOM 682 O O . ILE A 1 85 ? 12.255 -3.406 -3.867 1.00 97.69 85 ILE A O 1
ATOM 686 N N . ALA A 1 86 ? 10.075 -2.869 -4.042 1.00 97.50 86 ALA A N 1
ATOM 687 C CA . ALA A 1 86 ? 9.974 -2.197 -2.751 1.00 97.50 86 ALA A CA 1
ATOM 688 C C . ALA A 1 86 ? 10.349 -3.110 -1.584 1.00 97.50 86 ALA A C 1
ATOM 690 O O . ALA A 1 86 ? 11.139 -2.731 -0.717 1.00 97.50 86 ALA A O 1
ATOM 691 N N . LYS A 1 87 ? 9.832 -4.338 -1.606 1.00 97.69 87 LYS A N 1
ATOM 692 C CA . LYS A 1 87 ? 10.148 -5.350 -0.604 1.00 97.69 87 LYS A CA 1
ATOM 693 C C . LYS A 1 87 ? 11.624 -5.740 -0.651 1.00 97.69 87 LYS A C 1
ATOM 695 O O . LYS A 1 87 ? 12.279 -5.765 0.388 1.00 97.69 87 LYS A O 1
ATOM 700 N N . LYS A 1 88 ? 12.174 -5.982 -1.847 1.00 96.75 88 LYS A N 1
ATOM 701 C CA . LYS A 1 88 ? 13.586 -6.360 -2.013 1.00 96.75 88 LYS A CA 1
ATOM 702 C C . LYS A 1 88 ? 14.538 -5.260 -1.538 1.00 96.75 88 LYS A C 1
ATOM 704 O O . LYS A 1 88 ? 15.457 -5.559 -0.781 1.00 96.75 88 LYS A O 1
ATOM 709 N N . LYS A 1 89 ? 14.307 -3.995 -1.920 1.00 96.00 89 LYS A N 1
ATOM 710 C CA . LYS A 1 89 ? 15.143 -2.871 -1.456 1.00 96.00 89 LYS A CA 1
ATOM 711 C C . LYS A 1 89 ? 15.054 -2.682 0.062 1.00 96.00 89 LYS A C 1
ATOM 713 O O . LYS A 1 89 ? 16.074 -2.410 0.678 1.00 96.00 89 LYS A O 1
ATOM 718 N N . GLY A 1 90 ? 13.874 -2.874 0.661 1.00 96.38 90 GLY A N 1
ATOM 719 C CA . GLY A 1 90 ? 13.692 -2.783 2.113 1.00 96.38 90 GLY A CA 1
ATOM 720 C C . GLY A 1 90 ? 14.487 -3.849 2.868 1.00 96.38 90 GLY A C 1
ATOM 721 O O . GLY A 1 90 ? 15.184 -3.533 3.823 1.00 96.38 90 GLY A O 1
ATOM 722 N N . ILE A 1 91 ? 14.463 -5.097 2.388 1.00 96.00 91 ILE A N 1
ATOM 723 C CA . ILE A 1 91 ? 15.277 -6.181 2.962 1.00 96.00 91 ILE A CA 1
ATOM 724 C C . ILE A 1 91 ? 16.771 -5.856 2.850 1.00 96.00 91 ILE A C 1
ATOM 726 O O . ILE A 1 91 ? 17.495 -5.999 3.830 1.00 96.00 91 ILE A O 1
ATOM 730 N N . LEU A 1 92 ? 17.233 -5.397 1.681 1.00 94.88 92 LEU A N 1
ATOM 731 C CA . LEU A 1 92 ? 18.637 -5.025 1.490 1.00 94.88 92 LEU A CA 1
ATOM 732 C C . LEU A 1 92 ? 19.063 -3.890 2.424 1.00 94.88 92 LEU A C 1
ATOM 734 O O . LEU A 1 92 ? 20.132 -3.986 3.015 1.00 94.88 92 LEU A O 1
ATOM 738 N N . MET A 1 93 ? 18.225 -2.863 2.591 1.00 94.12 93 MET A N 1
ATOM 739 C CA . MET A 1 93 ? 18.493 -1.758 3.513 1.00 94.12 93 MET A CA 1
ATOM 740 C C . MET A 1 93 ? 18.688 -2.269 4.945 1.00 94.12 93 MET A C 1
ATOM 742 O O . MET A 1 93 ? 19.718 -1.993 5.550 1.00 94.12 93 MET A O 1
ATOM 746 N N . ASN A 1 94 ? 17.767 -3.100 5.442 1.00 93.81 94 ASN A N 1
ATOM 747 C CA . ASN A 1 94 ? 17.846 -3.655 6.798 1.00 93.81 94 ASN A CA 1
ATOM 748 C C . ASN A 1 94 ? 19.114 -4.503 7.007 1.00 93.81 94 ASN A C 1
ATOM 750 O O . ASN A 1 94 ? 19.726 -4.483 8.076 1.00 93.81 94 ASN A O 1
ATOM 754 N N . VAL A 1 95 ? 19.516 -5.264 5.983 1.00 91.56 95 VAL A N 1
ATOM 755 C CA . VAL A 1 95 ? 20.739 -6.078 6.018 1.00 91.56 95 VAL A CA 1
ATOM 756 C C . VAL A 1 95 ? 21.990 -5.196 6.010 1.00 91.56 95 VAL A C 1
ATOM 758 O O . VAL A 1 95 ? 22.913 -5.461 6.776 1.00 91.56 95 VAL A O 1
ATOM 761 N N . ILE A 1 96 ? 22.022 -4.147 5.181 1.00 90.38 96 ILE A N 1
ATOM 762 C CA . ILE A 1 96 ? 23.126 -3.176 5.139 1.00 90.38 96 ILE A CA 1
ATOM 763 C C . ILE A 1 96 ? 23.264 -2.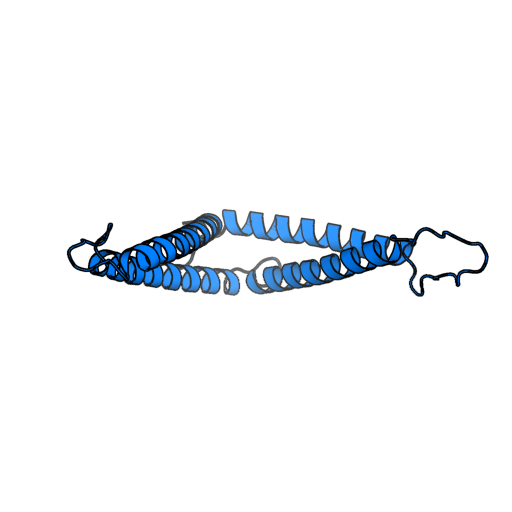483 6.496 1.00 90.38 96 ILE A C 1
ATOM 765 O O . ILE A 1 96 ? 24.364 -2.458 7.036 1.00 90.38 96 ILE A O 1
ATOM 769 N N . GLU A 1 97 ? 22.164 -1.993 7.072 1.00 88.94 97 GLU A N 1
ATOM 770 C CA . GLU A 1 97 ? 22.155 -1.364 8.397 1.00 88.94 97 GLU A CA 1
ATOM 771 C C . GLU A 1 97 ? 22.715 -2.311 9.462 1.00 88.94 97 GLU A C 1
ATOM 773 O O . GLU A 1 97 ? 23.654 -1.954 10.169 1.00 88.94 97 GLU A O 1
ATOM 778 N N . SER A 1 98 ? 22.224 -3.553 9.510 1.00 87.06 98 SER A N 1
ATOM 779 C CA . SER A 1 98 ? 22.695 -4.560 10.472 1.00 87.06 98 SER A CA 1
ATOM 780 C C . SER A 1 98 ? 24.185 -4.884 10.309 1.00 87.06 98 SER A C 1
ATOM 782 O O . SER A 1 98 ? 24.887 -5.064 11.298 1.00 87.06 98 SER A O 1
ATOM 784 N N . ALA A 1 99 ? 24.681 -4.941 9.070 1.00 83.31 99 ALA A N 1
ATOM 785 C CA . ALA A 1 99 ? 26.087 -5.209 8.767 1.00 83.31 99 ALA A CA 1
ATOM 786 C C . ALA A 1 99 ? 27.002 -3.983 8.966 1.00 83.31 99 ALA A C 1
ATOM 788 O O . ALA A 1 99 ? 28.226 -4.128 9.016 1.00 83.31 99 ALA A O 1
ATOM 789 N N . SER A 1 100 ? 26.435 -2.777 9.049 1.00 77.00 100 SER A N 1
ATOM 790 C CA . SER A 1 100 ? 27.157 -1.535 9.340 1.00 77.00 100 SER A CA 1
ATOM 791 C C . SER A 1 100 ? 27.282 -1.255 10.839 1.00 77.00 100 SER A C 1
ATOM 793 O O . SER A 1 100 ? 28.222 -0.568 11.242 1.00 77.00 100 SER A O 1
ATOM 795 N N . VAL A 1 101 ? 26.393 -1.805 11.676 1.00 71.94 101 VAL A N 1
ATOM 796 C CA . VAL A 1 101 ? 26.522 -1.738 13.138 1.00 71.94 101 VAL A CA 1
ATOM 797 C C . VAL A 1 101 ? 27.688 -2.623 13.578 1.00 71.94 101 VAL A C 1
ATOM 799 O O . VAL A 1 101 ? 27.569 -3.838 13.711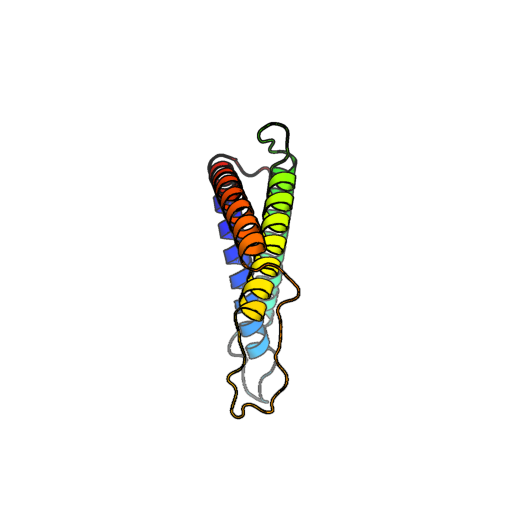 1.00 71.94 101 VAL A O 1
ATOM 802 N N . THR A 1 102 ? 28.843 -2.002 13.811 1.00 65.88 102 THR A N 1
ATOM 803 C CA . THR A 1 102 ? 29.981 -2.672 14.447 1.00 65.88 102 THR A CA 1
ATOM 804 C C . THR A 1 102 ? 29.836 -2.509 15.961 1.00 65.88 102 THR A C 1
ATOM 806 O O . THR A 1 102 ? 29.864 -1.368 16.421 1.00 65.88 102 THR A O 1
ATOM 809 N N . PRO A 1 103 ? 29.667 -3.584 16.751 1.00 64.94 103 PRO A N 1
ATOM 810 C CA . PRO A 1 103 ? 29.599 -3.454 18.203 1.00 64.94 103 PRO A CA 1
ATOM 811 C C . PRO A 1 103 ? 30.906 -2.861 18.750 1.00 64.94 103 PRO A C 1
ATOM 813 O O . PRO A 1 103 ? 32.000 -3.319 18.395 1.00 64.94 103 PRO A O 1
ATOM 816 N N . GLU A 1 104 ? 30.786 -1.829 19.590 1.00 58.09 104 GLU A N 1
ATOM 817 C CA . GLU A 1 104 ? 31.917 -1.241 20.311 1.00 58.09 104 GLU A CA 1
ATOM 818 C C . GLU A 1 104 ? 32.547 -2.286 21.234 1.00 58.09 104 GLU A C 1
ATOM 820 O O . GLU A 1 104 ? 31.851 -3.078 21.869 1.00 58.09 104 GLU A O 1
ATOM 825 N N . ARG A 1 105 ? 33.882 -2.305 21.284 1.00 63.03 105 ARG A N 1
ATOM 826 C CA . ARG A 1 105 ? 34.639 -3.236 22.126 1.00 63.03 105 ARG A CA 1
ATOM 827 C C . ARG A 1 105 ? 35.075 -2.550 23.404 1.00 63.03 105 ARG A C 1
ATOM 829 O O . ARG A 1 105 ? 35.624 -1.451 23.346 1.00 63.03 105 ARG A O 1
ATOM 836 N N . TYR A 1 106 ? 34.951 -3.258 24.522 1.00 60.34 106 TYR A N 1
ATOM 837 C CA . TYR A 1 106 ? 35.480 -2.807 25.812 1.00 60.34 106 TYR A CA 1
ATOM 838 C C . TYR A 1 106 ? 36.832 -3.456 26.154 1.00 60.34 106 TYR A C 1
ATOM 840 O O . TYR A 1 106 ? 37.536 -2.972 27.039 1.00 60.34 106 TYR A O 1
ATOM 848 N N . SER A 1 107 ? 37.241 -4.523 25.446 1.00 66.31 107 SER A N 1
ATOM 849 C CA . SER A 1 107 ? 38.525 -5.206 25.675 1.00 66.31 107 SER A CA 1
ATOM 850 C C . SER A 1 107 ? 39.115 -5.840 24.409 1.00 66.31 107 SER A C 1
ATOM 852 O O . SER A 1 107 ? 38.402 -6.274 23.507 1.00 66.31 107 SER A O 1
ATOM 854 N N . GLN A 1 108 ? 40.447 -5.952 24.351 1.00 63.88 108 GLN A N 1
ATOM 855 C CA . GLN A 1 108 ? 41.151 -6.640 23.259 1.00 63.88 108 GLN A CA 1
ATOM 856 C C . GLN A 1 108 ? 40.984 -8.172 23.276 1.00 63.88 108 GLN A C 1
ATOM 858 O O . GLN A 1 108 ? 41.315 -8.820 22.285 1.00 63.88 108 GLN A O 1
ATOM 863 N N . ALA A 1 109 ? 40.461 -8.743 24.368 1.00 66.81 109 ALA A N 1
ATOM 864 C CA . ALA A 1 109 ? 40.180 -10.175 24.495 1.00 66.81 109 ALA A CA 1
ATOM 865 C C . ALA A 1 109 ? 38.825 -10.608 23.886 1.00 66.81 109 ALA A C 1
ATOM 867 O O . ALA A 1 109 ? 38.538 -11.803 23.838 1.00 66.81 109 ALA A O 1
ATOM 868 N N . GLU A 1 110 ? 37.986 -9.672 23.423 1.00 67.00 110 GLU A N 1
ATOM 869 C CA . GLU A 1 110 ? 36.675 -9.986 22.834 1.00 67.00 110 GLU A CA 1
ATOM 870 C C . GLU A 1 110 ? 36.775 -10.510 21.388 1.00 67.00 110 GLU A C 1
ATOM 872 O O . GLU A 1 110 ? 37.561 -10.025 20.566 1.00 67.00 110 GLU A O 1
ATOM 877 N N . VAL A 1 111 ? 35.933 -11.500 21.062 1.00 68.00 111 VAL A N 1
ATOM 878 C CA . VAL A 1 111 ? 35.856 -12.122 19.729 1.00 68.00 111 VAL A CA 1
ATOM 879 C C . VAL A 1 111 ? 35.324 -11.120 18.700 1.00 68.00 111 VAL A C 1
ATOM 881 O O . VAL A 1 111 ? 34.350 -10.407 18.933 1.00 68.00 111 VAL A O 1
ATOM 884 N N . ARG A 1 112 ? 35.966 -11.067 17.527 1.00 66.25 112 ARG A N 1
ATOM 885 C CA . ARG A 1 112 ? 35.600 -10.148 16.441 1.00 66.25 112 ARG A CA 1
ATOM 886 C C . ARG A 1 112 ? 34.409 -10.687 15.649 1.00 66.25 112 ARG A C 1
ATOM 888 O O . ARG A 1 112 ? 34.476 -11.802 15.141 1.00 66.25 112 ARG A O 1
ATOM 895 N N . TYR A 1 113 ? 33.389 -9.858 15.446 1.00 68.25 113 TYR A N 1
ATOM 896 C CA . TYR A 1 113 ? 32.383 -10.093 14.411 1.00 68.25 113 TYR A CA 1
ATOM 897 C C . TYR A 1 113 ? 32.952 -9.699 13.044 1.00 68.25 113 TYR A C 1
ATOM 899 O O . TYR A 1 113 ? 33.573 -8.643 12.905 1.00 68.25 113 TYR A O 1
ATOM 907 N N . LEU A 1 114 ? 32.771 -10.567 12.051 1.00 74.12 114 LEU A N 1
ATOM 908 C CA . LEU A 1 114 ? 33.142 -10.327 10.659 1.00 74.12 114 LEU A CA 1
ATOM 909 C C . LEU A 1 114 ? 31.887 -10.417 9.799 1.00 74.12 114 LEU A C 1
ATOM 911 O O . LEU A 1 114 ? 31.073 -11.325 9.975 1.00 74.12 114 LEU A O 1
ATOM 915 N N . ASN A 1 115 ? 31.756 -9.503 8.844 1.00 78.75 115 ASN A N 1
ATOM 916 C CA . ASN A 1 115 ? 30.667 -9.560 7.882 1.00 78.75 115 ASN A CA 1
ATOM 917 C C . ASN A 1 115 ? 30.890 -10.737 6.930 1.00 78.75 115 ASN A C 1
ATOM 919 O O . ASN A 1 115 ? 31.937 -10.850 6.295 1.00 78.75 115 ASN A O 1
ATOM 923 N N . THR A 1 116 ? 29.883 -11.598 6.803 1.00 82.62 116 THR A N 1
ATOM 924 C CA . THR A 1 116 ? 29.874 -12.715 5.842 1.00 82.62 116 THR A CA 1
ATOM 925 C C . THR A 1 116 ? 29.439 -12.280 4.441 1.00 82.62 116 THR A C 1
ATOM 927 O O . THR A 1 116 ? 29.465 -13.072 3.502 1.00 82.62 116 THR A O 1
ATOM 930 N N . ILE A 1 117 ? 29.036 -11.016 4.299 1.00 83.38 117 ILE A N 1
ATOM 931 C CA . ILE A 1 117 ? 28.452 -10.421 3.100 1.00 83.38 117 ILE A CA 1
ATOM 932 C C . ILE A 1 117 ? 29.155 -9.106 2.754 1.00 83.38 117 ILE A C 1
ATOM 934 O O . ILE A 1 117 ? 29.536 -8.328 3.630 1.00 83.38 117 ILE A O 1
ATOM 938 N N . SER A 1 118 ? 29.308 -8.846 1.455 1.00 87.75 118 SER A N 1
ATOM 939 C CA . SER A 1 118 ? 29.906 -7.611 0.941 1.00 87.75 118 SER A CA 1
ATOM 940 C C . SER A 1 118 ? 28.899 -6.462 1.003 1.00 87.75 118 SER A C 1
ATOM 942 O O . SER A 1 118 ? 27.995 -6.360 0.171 1.00 87.75 118 SER A O 1
ATOM 944 N N . VAL A 1 119 ? 29.061 -5.574 1.987 1.00 88.00 119 VAL A N 1
ATOM 945 C CA . VAL A 1 119 ? 28.233 -4.363 2.125 1.00 88.00 119 VAL A CA 1
ATOM 946 C C . VAL A 1 119 ? 28.287 -3.474 0.868 1.00 88.00 119 VAL A C 1
ATOM 948 O O . VAL A 1 119 ? 27.217 -3.074 0.406 1.00 88.00 119 VAL A O 1
ATOM 951 N N . PRO A 1 120 ? 29.458 -3.215 0.241 1.00 91.31 120 PRO A N 1
ATOM 952 C CA . PRO A 1 120 ? 29.521 -2.412 -0.984 1.00 91.31 120 PRO A CA 1
ATOM 953 C C . PRO A 1 120 ? 28.722 -2.998 -2.156 1.00 91.31 120 PRO A C 1
ATOM 955 O O . PRO A 1 120 ? 28.114 -2.255 -2.927 1.00 91.31 120 PRO A O 1
ATOM 958 N N . ASP A 1 121 ? 28.688 -4.325 -2.303 1.00 92.56 121 ASP A N 1
ATOM 959 C CA . ASP A 1 121 ? 27.939 -4.959 -3.392 1.00 92.56 121 ASP A CA 1
ATOM 960 C C . ASP A 1 121 ? 26.429 -4.938 -3.135 1.00 92.56 121 ASP A C 1
ATOM 962 O O . ASP A 1 121 ? 25.648 -4.725 -4.066 1.00 92.56 121 ASP A O 1
ATOM 966 N N . LEU A 1 122 ? 26.003 -5.082 -1.875 1.00 93.06 122 LEU A N 1
ATOM 967 C CA . LEU A 1 122 ? 24.599 -4.912 -1.496 1.00 93.06 122 LEU A CA 1
ATOM 968 C C . LEU A 1 122 ? 24.130 -3.465 -1.684 1.00 93.06 122 LEU A C 1
ATOM 970 O O . LEU A 1 122 ? 23.019 -3.256 -2.168 1.00 93.06 122 LEU A O 1
ATOM 974 N N . GLN A 1 123 ? 24.978 -2.477 -1.383 1.00 92.38 123 GLN A N 1
ATOM 975 C CA . GLN A 1 123 ? 24.692 -1.062 -1.647 1.00 92.38 123 GLN A CA 1
ATOM 976 C C . GLN A 1 123 ? 24.505 -0.796 -3.146 1.00 92.38 123 GLN A C 1
ATOM 978 O O . GLN A 1 123 ? 23.502 -0.206 -3.539 1.00 92.38 123 GLN A O 1
ATOM 983 N N . LYS A 1 124 ? 25.383 -1.326 -4.009 1.00 95.38 124 LYS A N 1
ATOM 984 C CA . LYS A 1 124 ? 25.213 -1.219 -5.472 1.00 95.38 124 LYS A CA 1
ATOM 985 C C . LYS A 1 124 ? 23.894 -1.830 -5.953 1.00 95.38 124 LYS A C 1
ATOM 987 O O . LYS A 1 124 ? 23.217 -1.250 -6.802 1.00 95.38 124 LYS A O 1
ATOM 992 N N . GLN A 1 125 ? 23.517 -2.998 -5.423 1.00 95.44 125 GLN A N 1
ATOM 993 C CA . GLN A 1 125 ? 22.235 -3.632 -5.752 1.00 95.44 125 GLN A CA 1
ATOM 994 C C . GLN A 1 125 ? 21.046 -2.796 -5.268 1.00 95.44 125 GLN A C 1
ATOM 996 O O . GLN A 1 125 ? 20.068 -2.635 -6.001 1.00 95.44 125 GLN A O 1
ATOM 1001 N N . PHE A 1 126 ? 21.132 -2.248 -4.055 1.00 96.31 126 PHE A N 1
ATOM 1002 C CA . PHE A 1 126 ? 20.124 -1.352 -3.505 1.00 96.31 126 PHE A CA 1
ATOM 1003 C C . PHE A 1 126 ? 19.946 -0.107 -4.382 1.00 96.31 126 PHE A C 1
ATOM 1005 O O . PHE A 1 126 ? 18.818 0.202 -4.760 1.00 96.31 126 PHE A O 1
ATOM 1012 N N . ASP A 1 127 ? 21.034 0.553 -4.783 1.00 96.44 127 ASP A N 1
ATOM 1013 C CA . ASP A 1 127 ? 20.992 1.760 -5.615 1.00 96.44 127 ASP A CA 1
ATOM 1014 C C . ASP A 1 127 ? 20.351 1.506 -6.984 1.00 96.44 127 ASP A C 1
ATOM 1016 O O . ASP A 1 127 ? 19.548 2.314 -7.468 1.00 96.44 127 ASP A O 1
ATOM 1020 N N . ALA A 1 128 ? 20.663 0.361 -7.600 1.00 97.12 128 ALA A N 1
ATOM 1021 C CA . ALA A 1 128 ? 20.052 -0.059 -8.856 1.00 97.12 128 ALA A CA 1
ATOM 1022 C C . ALA A 1 128 ? 18.533 -0.258 -8.704 1.00 97.12 128 ALA A C 1
ATOM 1024 O O . ALA A 1 128 ? 17.753 0.317 -9.469 1.00 97.12 128 ALA A O 1
ATOM 1025 N N . LEU A 1 129 ? 18.102 -0.990 -7.671 1.00 97.31 129 LEU A N 1
ATOM 1026 C CA . LEU A 1 129 ? 16.683 -1.220 -7.376 1.00 97.31 129 LEU A CA 1
ATOM 1027 C C . LEU A 1 129 ? 15.954 0.072 -6.987 1.00 97.31 129 LEU A C 1
ATOM 1029 O O . LEU A 1 129 ? 14.804 0.277 -7.369 1.00 97.31 129 LEU A O 1
ATOM 1033 N N . ALA A 1 130 ? 16.607 0.976 -6.258 1.00 96.81 130 ALA A N 1
ATOM 1034 C CA . ALA A 1 130 ? 16.048 2.270 -5.882 1.00 96.81 130 ALA A CA 1
ATOM 1035 C C . ALA A 1 130 ? 15.848 3.182 -7.102 1.00 96.81 130 ALA A C 1
ATOM 1037 O O . ALA A 1 130 ? 14.884 3.954 -7.155 1.00 96.81 130 ALA A O 1
ATOM 1038 N N . ARG A 1 131 ? 16.738 3.106 -8.100 1.00 97.75 131 ARG A N 1
ATOM 1039 C CA . ARG A 1 131 ? 16.552 3.785 -9.388 1.00 97.75 131 ARG A CA 1
ATOM 1040 C C . ARG A 1 131 ? 15.370 3.196 -10.154 1.00 97.75 131 ARG A C 1
ATOM 1042 O O . ARG A 1 131 ? 14.496 3.958 -10.556 1.00 97.75 131 ARG A O 1
ATOM 1049 N N . GLU A 1 132 ? 15.320 1.874 -10.307 1.00 96.56 132 GLU A N 1
ATOM 1050 C CA . GLU A 1 132 ? 14.224 1.186 -11.004 1.00 96.56 132 GLU A CA 1
ATOM 1051 C C . GLU A 1 132 ? 12.865 1.490 -10.357 1.00 96.56 132 GLU A C 1
ATOM 1053 O O . GLU A 1 132 ? 11.928 1.886 -11.047 1.00 96.56 132 GLU A O 1
ATOM 1058 N N . TYR A 1 133 ? 12.789 1.421 -9.023 1.00 97.75 133 TYR A N 1
ATOM 1059 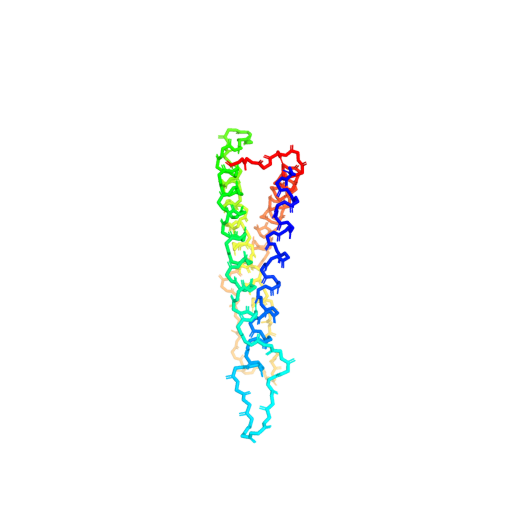C CA . TYR A 1 133 ? 11.592 1.761 -8.255 1.00 97.75 133 TYR A CA 1
ATOM 1060 C C . TYR A 1 133 ? 11.083 3.170 -8.573 1.00 97.75 133 TYR A C 1
ATOM 1062 O O . TYR A 1 133 ? 9.896 3.346 -8.824 1.00 97.75 133 TYR A O 1
ATOM 1070 N N . ARG A 1 134 ? 11.968 4.179 -8.570 1.00 97.75 134 ARG A N 1
ATOM 1071 C CA . ARG A 1 134 ? 11.575 5.576 -8.823 1.00 97.75 134 ARG A CA 1
ATOM 1072 C C . ARG A 1 134 ? 11.036 5.775 -10.235 1.00 97.75 134 ARG A C 1
ATOM 1074 O O . ARG A 1 134 ? 10.057 6.497 -10.405 1.00 97.75 134 ARG A O 1
ATOM 1081 N N . LEU A 1 135 ? 11.659 5.147 -11.233 1.00 96.38 135 LEU A N 1
ATOM 1082 C CA . LEU A 1 135 ? 11.205 5.233 -12.623 1.00 96.38 135 LEU A CA 1
ATOM 1083 C C . LEU A 1 135 ? 9.821 4.600 -12.787 1.00 96.38 135 LEU A C 1
ATOM 1085 O O . LEU A 1 135 ? 8.918 5.230 -13.338 1.00 96.38 135 LEU A O 1
ATOM 1089 N N . LEU A 1 136 ? 9.651 3.392 -12.249 1.00 95.69 136 LEU A N 1
ATOM 1090 C CA . LEU A 1 136 ? 8.401 2.648 -12.326 1.00 95.69 136 LEU A CA 1
ATOM 1091 C C . LEU A 1 136 ? 7.270 3.351 -11.563 1.00 95.69 136 LEU A C 1
ATOM 1093 O O . LEU A 1 136 ? 6.175 3.509 -12.094 1.00 95.69 136 LEU A O 1
ATOM 1097 N N . ASP A 1 137 ? 7.539 3.839 -10.351 1.00 96.94 137 ASP A N 1
ATOM 1098 C CA . ASP A 1 137 ? 6.552 4.577 -9.561 1.00 96.94 137 ASP A CA 1
ATOM 1099 C C . ASP A 1 137 ? 6.141 5.884 -10.250 1.00 96.94 137 ASP A C 1
ATOM 1101 O O . ASP A 1 137 ? 4.953 6.159 -10.377 1.00 96.94 137 ASP A O 1
ATOM 1105 N N . THR A 1 138 ? 7.092 6.640 -10.810 1.00 96.62 138 THR A N 1
ATOM 1106 C CA . THR A 1 138 ? 6.782 7.859 -11.580 1.00 96.62 138 THR A CA 1
ATOM 1107 C C . THR A 1 138 ? 5.872 7.558 -12.772 1.00 96.62 138 THR A C 1
ATOM 1109 O O . THR A 1 138 ? 4.936 8.310 -13.055 1.00 96.62 138 THR A O 1
ATOM 1112 N N . GLN A 1 139 ? 6.125 6.453 -13.475 1.00 95.56 139 GLN A N 1
ATOM 1113 C CA . GLN A 1 139 ? 5.301 6.012 -14.596 1.00 95.56 139 GLN A CA 1
ATOM 1114 C C . GLN A 1 139 ? 3.887 5.623 -14.144 1.00 95.56 139 GLN A C 1
ATOM 1116 O O . GLN A 1 139 ? 2.917 6.059 -14.764 1.00 95.56 139 GLN A O 1
ATOM 1121 N N . ILE A 1 140 ? 3.764 4.874 -13.043 1.00 96.06 140 ILE A N 1
ATOM 1122 C CA . ILE A 1 140 ? 2.476 4.502 -12.439 1.00 96.06 140 ILE A CA 1
ATOM 1123 C C . ILE A 1 140 ? 1.697 5.753 -12.015 1.00 96.06 140 ILE A C 1
ATOM 1125 O O . ILE A 1 140 ? 0.528 5.894 -12.367 1.00 96.06 140 ILE A O 1
ATOM 1129 N N . GLN A 1 141 ? 2.334 6.701 -11.322 1.00 96.44 141 GLN A N 1
ATOM 1130 C CA . GLN A 1 141 ? 1.666 7.929 -10.879 1.00 96.44 141 GLN A CA 1
ATOM 1131 C C . GLN A 1 141 ? 1.187 8.774 -12.055 1.00 96.44 141 GLN A C 1
ATOM 1133 O O . GLN A 1 141 ? 0.054 9.254 -12.047 1.00 96.44 141 GLN A O 1
ATOM 1138 N N . ARG A 1 142 ? 2.008 8.914 -13.103 1.00 96.31 142 ARG A N 1
ATOM 1139 C CA . ARG A 1 142 ? 1.578 9.576 -14.339 1.00 96.31 142 ARG A CA 1
ATOM 1140 C C . ARG A 1 142 ? 0.344 8.889 -14.918 1.00 96.31 142 ARG A C 1
ATOM 1142 O O . ARG A 1 142 ? -0.607 9.578 -15.277 1.00 96.31 142 ARG A O 1
ATOM 1149 N N . GLN A 1 143 ? 0.348 7.557 -14.985 1.00 95.62 143 GLN A N 1
ATOM 1150 C CA . GLN A 1 143 ? -0.778 6.805 -15.529 1.00 95.62 143 GLN A CA 1
ATOM 1151 C C . GLN A 1 143 ? -2.059 7.020 -14.719 1.00 95.62 143 GLN A C 1
ATOM 1153 O O . GLN A 1 143 ? -3.126 7.215 -15.305 1.00 95.62 143 GLN A O 1
ATOM 1158 N N . ASN A 1 144 ? -1.957 7.042 -13.390 1.00 96.75 144 ASN A N 1
ATOM 1159 C CA . ASN A 1 144 ? -3.098 7.269 -12.504 1.00 96.75 144 ASN A CA 1
ATOM 1160 C C . ASN A 1 144 ? -3.804 8.604 -12.797 1.00 96.75 144 ASN A C 1
ATOM 1162 O O . ASN A 1 144 ? -5.027 8.683 -12.710 1.00 96.75 144 ASN A O 1
ATOM 1166 N N . TRP A 1 145 ? -3.058 9.647 -13.172 1.00 97.06 145 TRP A N 1
ATOM 1167 C CA . TRP A 1 145 ? -3.620 10.971 -13.470 1.00 97.06 145 TRP A CA 1
ATOM 1168 C C . TRP A 1 145 ? -4.242 11.099 -14.862 1.00 97.06 145 TRP A C 1
ATOM 1170 O O . TRP A 1 145 ? -5.114 11.942 -15.066 1.00 97.06 145 TRP A O 1
ATOM 1180 N N . ILE A 1 146 ? -3.821 10.279 -15.825 1.00 96.44 146 ILE A N 1
ATOM 1181 C CA . ILE A 1 146 ? -4.352 10.341 -17.195 1.00 96.44 146 ILE A CA 1
ATOM 1182 C C . ILE A 1 146 ? -5.488 9.343 -17.442 1.00 96.44 146 ILE A C 1
ATOM 1184 O O . ILE A 1 146 ? -6.312 9.576 -18.324 1.00 96.44 146 ILE A O 1
ATOM 1188 N N . THR A 1 147 ? -5.568 8.278 -16.645 1.00 96.25 147 THR A N 1
ATOM 1189 C CA . THR A 1 147 ? -6.565 7.207 -16.791 1.00 96.25 147 THR A CA 1
ATOM 1190 C C . THR A 1 147 ? -7.887 7.594 -16.136 1.00 96.25 147 THR A C 1
ATOM 1192 O O . THR A 1 147 ? -7.910 8.002 -14.974 1.00 96.25 147 THR A O 1
ATOM 1195 N N . GLU A 1 148 ? -8.991 7.443 -16.866 1.00 97.44 148 GLU A N 1
ATOM 1196 C CA . GLU A 1 148 ? -10.340 7.543 -16.299 1.00 97.44 148 GLU A CA 1
ATOM 1197 C C . GLU A 1 148 ? -10.701 6.257 -15.557 1.00 97.44 148 GLU A C 1
ATOM 1199 O O . GLU A 1 148 ? -10.427 5.153 -16.031 1.00 97.44 148 GLU A O 1
ATOM 1204 N N . LEU A 1 149 ? -11.329 6.401 -14.392 1.00 97.12 149 LEU A N 1
ATOM 1205 C CA . LEU A 1 149 ? -11.858 5.272 -13.643 1.00 97.12 149 LEU A CA 1
ATOM 1206 C C . LEU A 1 149 ? -13.038 4.656 -14.401 1.00 97.12 149 LEU A C 1
ATOM 1208 O O . LEU A 1 149 ? -14.000 5.351 -14.729 1.00 97.12 149 LEU A O 1
ATOM 1212 N N . LEU A 1 150 ? -12.978 3.347 -14.622 1.00 93.62 150 LEU A N 1
ATOM 1213 C CA . LEU A 1 150 ? -14.066 2.596 -15.238 1.00 93.62 150 LEU A CA 1
ATOM 1214 C C . LEU A 1 150 ? -15.277 2.476 -14.296 1.00 93.62 150 LEU A C 1
ATOM 1216 O O . LEU A 1 150 ? -15.156 2.564 -13.068 1.00 93.62 150 LEU A O 1
ATOM 1220 N N . GLU A 1 151 ? -16.450 2.277 -14.894 1.00 83.12 151 GLU A N 1
ATOM 1221 C CA . GLU A 1 151 ? -17.687 1.919 -14.188 1.00 83.12 151 GLU A CA 1
ATOM 1222 C C . GLU A 1 151 ? -17.692 0.455 -13.718 1.00 83.12 151 GLU A C 1
ATOM 1224 O O . GLU A 1 151 ? -17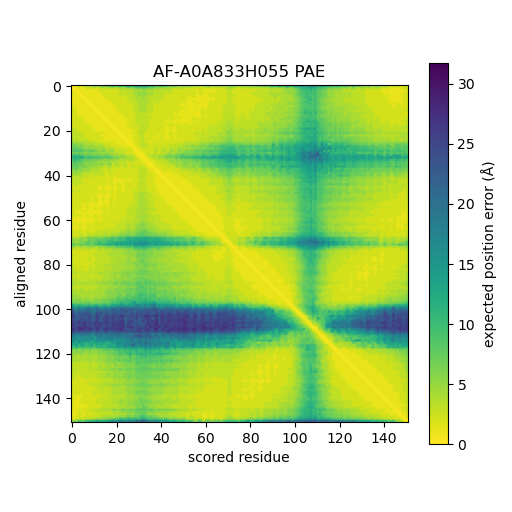.184 -0.455 -14.432 1.00 83.12 151 GLU A O 1
#

Mean predicted aligned error: 6.01 Å

Sequence (151 aa):
MKLAEALIERSDLQKRLSLLEGRLKRSSRVQEGDEPPESPRYLLTELDVLSKSLEDLIRRINRTNVLTAINRESLADLIVRRDGIAKKKGILMNVIESASVTPERYSQAEVRYLNTISVPDLQKQFDALAREYRLLDTQIQRQNWITELLE

Nearest PDB structures (foldseek):
  3kdq-assembly1_C  TM=9.381E-01  e=4.777E-10  Corynebacterium diphtheriae

pLDDT: mean 92.24, std 9.32, range [58.09, 98.19]

InterPro domains:
  IPR047741 Uncharacterised protein DIP1984-like [NF038048] (2-149)
  IPR047741 Uncharacterised protein DIP1984-like [PF20935] (10-149)
  IPR047741 Uncharacterised protein DIP1984-like [cd12208] (1-149)

Foldseek 3Di:
DFLLVLVVVLVVLVVVLVVLVVLLVQQVDDPPPDHGPDDNVVSVVVNVVSVVVSVVSVVLSVVQQQPDDDPNHGNVVLVVVLVVLVVLLVVLVVVLVVQPDADDDPDPPDDGDDDPDDSVVSVVVSVVSVVVNVVSVVVSVVNRRVHDGDD

Organism: NCBI:txid183

Solvent-accessible surface area (backbone atoms only — not comparable to full-atom values): 8580 Å² total; per-residue (Å²): 103,33,38,43,54,52,54,50,50,49,53,49,50,54,50,52,52,56,52,46,52,55,52,43,61,62,24,71,61,64,60,95,93,56,77,51,93,48,62,53,68,60,52,51,53,50,47,54,53,52,49,51,54,45,53,52,51,50,52,24,49,53,53,35,28,58,70,40,67,55,99,90,39,32,46,46,56,52,49,53,52,44,51,51,45,51,52,52,41,51,54,49,50,56,50,45,53,58,71,64,62,72,83,84,76,92,54,93,86,60,85,81,87,74,79,94,64,63,57,71,59,51,48,54,53,36,54,52,44,54,50,51,40,52,56,52,49,53,51,51,55,54,46,28,64,72,36,67,50,47,128

Radius of gyration: 24.36 Å; Cα contacts (8 Å, |Δi|>4): 105; chains: 1; bounding box: 70×24×57 Å